Protein AF-A0A4Y2MQQ6-F1 (afdb_monomer)

Secondary structure (DSSP, 8-state):
----GGG--TT--EEEEEEETTEEEEEE---SHHHHHHHHHHHHHHHT-EEEEEEETTTEEEEEEE-S------------

Nearest PDB structures (foldseek):
  3zqn-assembly1_I  TM=3.823E-01  e=2.510E+00  Bacillus phage SF6
  2zyz-assembly1_A  TM=2.806E-01  e=1.831E+00  Pyrobaculum aerophilum

Mean predicted aligned error: 12.25 Å

Foldseek 3Di:
DDDDPPDDDPDDAKDFPDDDPPDTDIDGPDDDPVSVVVVQVVVCVVVVWHWDWDADPPPGIDIDIDDPDPPPPVPPDDDD

Solvent-accessible surface area (backbone atoms only — not comparable to full-atom values): 5453 Å² total; per-residue (Å²): 132,85,80,78,76,90,78,71,66,96,77,60,62,73,42,79,78,46,76,53,94,93,48,74,44,69,49,68,65,67,84,48,75,67,44,50,55,54,49,48,55,51,50,20,64,76,68,76,36,46,71,46,79,50,71,46,86,91,80,42,74,45,82,42,77,48,65,88,80,77,77,73,69,81,76,74,75,87,86,128

Structure (mmCIF, N/CA/C/O backbone):
data_AF-A0A4Y2MQQ6-F1
#
_entry.id   AF-A0A4Y2MQQ6-F1
#
loop_
_atom_site.group_PDB
_atom_site.id
_atom_site.type_symbol
_atom_site.label_atom_id
_atom_site.label_alt_id
_atom_site.label_comp_id
_atom_site.label_asym_id
_atom_site.label_entity_id
_atom_site.label_seq_id
_atom_site.pdbx_PDB_ins_code
_atom_site.Cartn_x
_atom_site.Cartn_y
_atom_site.Cartn_z
_atom_site.occupancy
_atom_site.B_iso_or_equiv
_atom_site.auth_seq_id
_atom_site.auth_comp_id
_atom_site.auth_asym_id
_atom_site.auth_atom_id
_atom_site.pdbx_PDB_model_num
ATOM 1 N N . MET A 1 1 ? -15.439 6.656 -8.218 1.00 49.41 1 MET A N 1
ATOM 2 C CA . MET A 1 1 ? -15.836 7.896 -7.509 1.00 49.41 1 MET A CA 1
ATOM 3 C C . MET A 1 1 ? -14.600 8.787 -7.447 1.00 49.41 1 MET A C 1
ATOM 5 O O . MET A 1 1 ? -13.601 8.353 -6.891 1.00 49.41 1 MET A O 1
ATOM 9 N N . ALA A 1 2 ? -14.591 9.938 -8.125 1.00 45.97 2 ALA A N 1
ATOM 10 C CA . ALA A 1 2 ? -13.395 10.780 -8.211 1.00 45.97 2 ALA A CA 1
ATOM 11 C C . ALA A 1 2 ? -13.143 11.480 -6.867 1.00 45.97 2 ALA A C 1
ATOM 13 O O . ALA A 1 2 ? -14.010 12.195 -6.367 1.00 45.97 2 ALA A O 1
ATOM 14 N N . ILE A 1 3 ? -11.969 11.255 -6.275 1.00 51.00 3 ILE A N 1
ATOM 15 C CA . ILE A 1 3 ? -11.547 11.929 -5.045 1.00 51.00 3 ILE A CA 1
ATOM 16 C C . ILE A 1 3 ? -11.391 13.421 -5.370 1.00 51.00 3 ILE A C 1
ATOM 18 O O . ILE A 1 3 ? -10.503 13.799 -6.133 1.00 51.00 3 ILE A O 1
ATOM 22 N N . GLN A 1 4 ? -12.258 14.276 -4.823 1.00 59.97 4 GLN A N 1
ATOM 23 C CA . GLN A 1 4 ? -12.155 15.718 -5.045 1.00 59.97 4 GLN A CA 1
ATOM 24 C C . GLN A 1 4 ? -10.891 16.267 -4.365 1.00 59.97 4 GLN A C 1
ATOM 26 O O . GLN A 1 4 ? -10.694 16.133 -3.158 1.00 59.97 4 GLN A O 1
ATOM 31 N N . ASN A 1 5 ? -9.996 16.846 -5.170 1.00 56.94 5 ASN A N 1
ATOM 32 C CA . ASN A 1 5 ? -8.667 17.315 -4.759 1.00 56.94 5 ASN A CA 1
ATOM 33 C C . ASN A 1 5 ? -8.672 18.654 -4.006 1.00 56.94 5 ASN A C 1
ATOM 35 O O . ASN A 1 5 ? -7.632 19.063 -3.499 1.00 56.94 5 ASN A O 1
ATOM 39 N N . SER A 1 6 ? -9.809 19.341 -3.928 1.00 61.16 6 SER A N 1
ATOM 40 C CA . SER A 1 6 ? -9.879 20.763 -3.576 1.00 61.16 6 SER A CA 1
ATOM 41 C C . SER A 1 6 ? -9.733 21.104 -2.086 1.00 61.16 6 SER A C 1
ATOM 43 O O . SER A 1 6 ? -9.652 22.284 -1.775 1.00 61.16 6 SER A O 1
ATOM 45 N N . ASN A 1 7 ? -9.632 20.131 -1.169 1.00 60.22 7 ASN A N 1
ATOM 46 C CA . ASN A 1 7 ? -9.605 20.393 0.285 1.00 60.22 7 ASN A CA 1
ATOM 47 C C . ASN A 1 7 ? -8.418 19.776 1.046 1.00 60.22 7 ASN A C 1
ATOM 49 O O . ASN A 1 7 ? -8.486 19.589 2.262 1.00 60.22 7 ASN A O 1
ATOM 53 N N . LEU A 1 8 ? -7.330 19.400 0.374 1.00 59.06 8 LEU A N 1
ATOM 54 C CA . LEU A 1 8 ? -6.216 18.776 1.087 1.00 59.06 8 LEU A CA 1
ATOM 55 C C . LEU A 1 8 ? -5.244 19.782 1.692 1.00 59.06 8 LEU A C 1
ATOM 57 O O . LEU A 1 8 ? -4.692 20.635 1.003 1.00 59.06 8 LEU A O 1
ATOM 61 N N . LEU A 1 9 ? -4.936 19.571 2.971 1.00 61.44 9 LEU A N 1
ATOM 62 C CA . LEU A 1 9 ? -3.753 20.142 3.605 1.00 61.44 9 LEU A CA 1
ATOM 63 C C . LEU A 1 9 ? -2.482 19.590 2.925 1.00 61.44 9 LEU A C 1
ATOM 65 O O . LEU A 1 9 ? -2.376 18.369 2.770 1.00 61.44 9 LEU A O 1
ATOM 69 N N . PRO A 1 10 ? -1.489 20.438 2.589 1.00 59.84 10 PRO A N 1
ATOM 70 C CA . PRO A 1 10 ? -0.240 20.027 1.930 1.00 59.84 10 PRO A CA 1
ATOM 71 C C . PRO A 1 10 ? 0.582 18.976 2.701 1.00 59.84 10 PRO A C 1
ATOM 73 O O . PRO A 1 10 ? 1.473 18.341 2.139 1.00 59.84 10 PRO A O 1
ATOM 76 N N . SER A 1 11 ? 0.299 18.813 3.998 1.00 66.62 11 SER A N 1
ATOM 77 C CA . SER A 1 11 ? 1.063 18.015 4.960 1.00 66.62 11 SER A CA 1
ATOM 78 C C . SER A 1 11 ? 0.385 16.712 5.400 1.00 66.62 11 SER A C 1
ATOM 80 O O . SER A 1 11 ? 0.819 16.113 6.382 1.00 66.62 11 SER A O 1
ATOM 82 N N . PHE A 1 12 ? -0.686 16.257 4.739 1.00 62.81 12 PHE A N 1
ATOM 83 C CA . PHE A 1 12 ? -1.315 14.997 5.151 1.00 62.81 12 PHE A CA 1
ATOM 84 C C . PHE A 1 12 ? -0.336 13.821 4.952 1.00 62.81 12 PHE A C 1
ATOM 86 O O . PHE A 1 12 ? 0.370 13.787 3.949 1.00 62.81 12 PHE A O 1
ATOM 93 N N . VAL A 1 13 ? -0.264 12.894 5.915 1.00 69.56 13 VAL A N 1
ATOM 94 C CA . VAL A 1 13 ? 0.651 11.735 5.879 1.00 69.56 13 VAL A CA 1
ATOM 95 C C . VAL A 1 13 ? -0.076 10.539 5.261 1.00 69.56 13 VAL A C 1
ATOM 97 O O . VAL A 1 13 ? 0.121 10.242 4.087 1.00 69.56 13 VAL A O 1
ATOM 100 N N . ASN A 1 14 ? -1.016 9.947 6.000 1.00 74.06 14 ASN A N 1
ATOM 101 C CA . ASN A 1 14 ? -1.926 8.892 5.551 1.00 74.06 14 ASN A CA 1
ATOM 102 C C . ASN A 1 14 ? -3.314 9.188 6.140 1.00 74.06 14 ASN A C 1
ATOM 104 O O . ASN A 1 14 ? -3.419 9.506 7.325 1.00 74.06 14 ASN A O 1
ATOM 108 N N . LYS A 1 15 ? -4.382 9.138 5.340 1.00 76.94 15 LYS A N 1
ATOM 109 C CA . LYS A 1 15 ? -5.761 9.334 5.814 1.00 76.94 15 LYS A CA 1
ATOM 110 C C . LYS A 1 15 ? -6.700 8.314 5.193 1.00 76.94 15 LYS A C 1
ATOM 112 O O . LYS A 1 15 ? -6.706 8.140 3.977 1.00 76.94 15 LYS A O 1
ATOM 117 N N . VAL A 1 16 ? -7.550 7.712 6.018 1.00 78.44 16 VAL A N 1
ATOM 118 C CA . VAL A 1 16 ? -8.715 6.963 5.540 1.00 78.44 16 VAL A CA 1
ATOM 119 C C . VAL A 1 16 ? -9.726 7.974 5.000 1.00 78.44 16 VAL A C 1
ATOM 121 O O . VAL A 1 16 ? -10.172 8.862 5.722 1.00 78.44 16 VAL A O 1
ATOM 124 N N . VAL A 1 17 ? -10.027 7.891 3.708 1.00 82.31 17 VAL A N 1
ATOM 125 C CA . VAL A 1 17 ? -10.961 8.792 3.015 1.00 82.31 17 VAL A CA 1
ATOM 126 C C . VAL A 1 17 ? -12.382 8.265 3.123 1.00 82.31 17 VAL A C 1
ATOM 128 O O . VAL A 1 17 ? -13.319 9.033 3.324 1.00 82.31 17 VAL A O 1
ATOM 131 N N . LYS A 1 18 ? -12.545 6.954 2.948 1.00 83.81 18 LYS A N 1
ATOM 132 C CA . LYS A 1 18 ? -13.841 6.286 2.959 1.00 83.81 18 LYS A CA 1
ATOM 133 C C . LYS A 1 18 ? -13.649 4.827 3.345 1.00 83.81 18 LYS A C 1
ATOM 135 O O . LYS A 1 18 ? -12.667 4.216 2.939 1.00 83.81 18 LYS A O 1
ATOM 140 N N . ILE A 1 19 ? -14.609 4.288 4.077 1.00 83.31 19 ILE A N 1
ATOM 141 C CA . ILE A 1 19 ? -14.769 2.852 4.289 1.00 83.31 19 ILE A CA 1
ATOM 142 C C . ILE A 1 19 ? -16.105 2.491 3.638 1.00 83.31 19 ILE A C 1
ATOM 144 O O . ILE A 1 19 ? -17.103 3.179 3.874 1.00 83.31 19 ILE A O 1
ATOM 148 N N . VAL A 1 20 ? -16.110 1.504 2.748 1.00 88.44 20 VAL A N 1
ATOM 149 C CA . VAL A 1 20 ? -17.312 0.991 2.081 1.00 88.44 20 VAL A CA 1
ATOM 150 C C . VAL A 1 20 ? -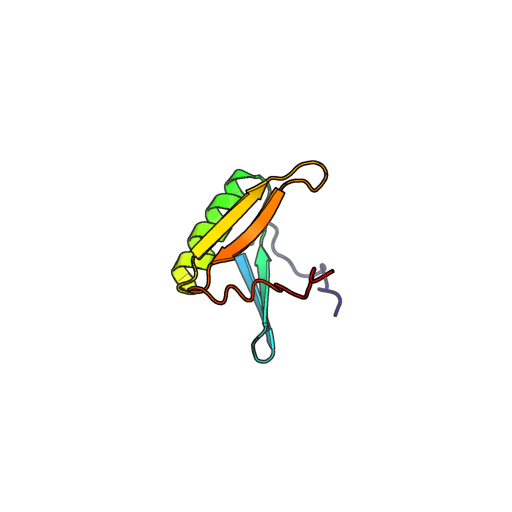17.281 -0.516 2.199 1.00 88.44 20 VAL A C 1
ATOM 152 O O . VAL A 1 20 ? -16.461 -1.133 1.536 1.00 88.44 20 VAL A O 1
ATOM 155 N N . GLU A 1 21 ? -18.168 -1.088 3.015 1.00 87.56 21 GLU A N 1
ATOM 156 C CA . GLU A 1 21 ? -18.206 -2.540 3.247 1.00 87.56 21 GLU A CA 1
ATOM 157 C C . GLU A 1 21 ? -16.800 -3.054 3.624 1.00 87.56 21 GLU A C 1
ATOM 159 O O . GLU A 1 21 ? -16.256 -2.600 4.633 1.00 87.56 21 GLU A O 1
ATOM 164 N N . ASP A 1 22 ? -16.198 -3.906 2.790 1.00 80.75 22 ASP A N 1
ATOM 165 C CA . ASP A 1 22 ? -14.868 -4.499 2.987 1.00 80.75 22 ASP A CA 1
ATOM 166 C C . ASP A 1 22 ? -13.726 -3.696 2.325 1.00 80.75 22 ASP A C 1
ATOM 168 O O . ASP A 1 22 ? -12.550 -4.050 2.420 1.00 80.75 22 ASP A O 1
ATOM 172 N N . GLU A 1 23 ? -14.043 -2.582 1.661 1.00 77.06 23 GLU A N 1
ATOM 173 C CA . GLU A 1 23 ? -13.073 -1.729 0.981 1.00 77.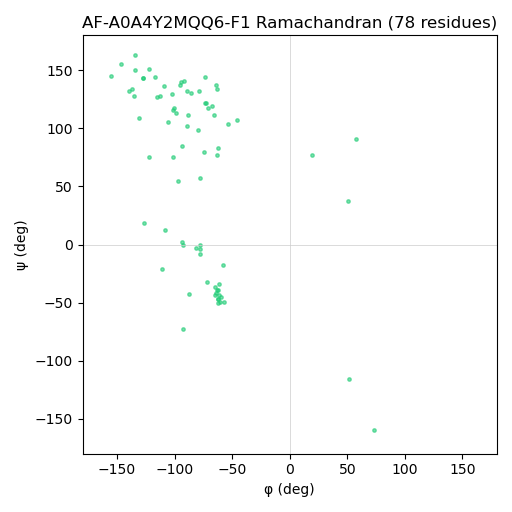06 23 GLU A CA 1
ATOM 174 C C . GLU A 1 23 ? -12.726 -0.488 1.816 1.00 77.06 23 GLU A C 1
ATOM 176 O O . GLU A 1 23 ? -13.550 0.400 2.067 1.00 77.06 23 GLU A O 1
ATOM 181 N N . THR A 1 24 ? -11.452 -0.372 2.198 1.00 78.56 24 THR A N 1
ATOM 182 C CA . THR A 1 24 ? -10.910 0.831 2.845 1.00 78.56 24 THR A CA 1
ATOM 183 C C . THR A 1 24 ? -10.123 1.669 1.841 1.00 78.56 24 THR A C 1
ATOM 185 O O . THR A 1 24 ? -9.068 1.270 1.352 1.00 78.56 24 THR A O 1
ATOM 188 N N . PHE A 1 25 ? -10.601 2.882 1.567 1.00 80.75 25 PHE A N 1
ATOM 189 C CA . PHE A 1 25 ? -9.928 3.838 0.693 1.00 80.75 25 PHE A CA 1
ATOM 190 C C . PHE A 1 25 ? -8.966 4.697 1.509 1.00 80.75 25 PHE A C 1
ATOM 192 O O . PHE A 1 25 ? -9.377 5.648 2.182 1.00 80.75 25 PHE A O 1
ATOM 199 N N . VAL A 1 26 ? -7.675 4.383 1.429 1.00 79.12 26 VAL A N 1
ATOM 200 C CA . VAL A 1 26 ? -6.603 5.174 2.043 1.00 79.12 26 VAL A CA 1
ATOM 201 C C . VAL A 1 26 ? -6.015 6.135 1.016 1.00 79.12 26 VAL A C 1
ATOM 203 O O . VAL A 1 26 ? -5.774 5.782 -0.136 1.00 79.12 26 VAL A O 1
ATOM 206 N N . ARG A 1 27 ? -5.766 7.371 1.443 1.00 78.38 27 ARG A N 1
ATOM 207 C CA . ARG A 1 27 ? -4.992 8.354 0.693 1.00 78.38 27 ARG A CA 1
ATOM 208 C C . ARG A 1 27 ? -3.691 8.627 1.427 1.00 78.38 27 ARG A C 1
ATOM 210 O O . ARG A 1 27 ? -3.718 9.005 2.598 1.00 78.38 27 ARG A O 1
ATOM 217 N N . SER A 1 28 ? -2.582 8.515 0.708 1.00 77.81 28 SER A N 1
ATOM 218 C CA . SER A 1 28 ? -1.227 8.661 1.246 1.00 77.81 28 SER A CA 1
ATOM 219 C C . SER A 1 28 ? -0.419 9.669 0.436 1.00 77.81 28 SER A C 1
ATOM 221 O O . SER A 1 28 ? -0.581 9.765 -0.780 1.00 77.81 28 SER A O 1
ATOM 223 N N . ASN A 1 29 ? 0.431 10.445 1.104 1.00 82.00 29 ASN A N 1
ATOM 224 C CA . ASN A 1 29 ? 1.297 11.453 0.483 1.00 82.00 29 ASN A CA 1
ATOM 225 C C . ASN A 1 29 ? 2.706 10.890 0.245 1.00 82.00 29 ASN A C 1
ATOM 227 O O . ASN A 1 29 ? 3.694 11.432 0.737 1.00 82.00 29 ASN A O 1
ATOM 231 N N . LEU A 1 30 ? 2.779 9.758 -0.459 1.00 83.56 30 LEU A N 1
ATOM 232 C CA . LEU A 1 30 ? 4.032 9.064 -0.755 1.00 83.56 30 LEU A CA 1
ATOM 233 C C . LEU A 1 30 ? 4.806 9.856 -1.817 1.00 83.56 30 LEU A C 1
ATOM 235 O O . LEU A 1 30 ? 4.294 10.098 -2.910 1.00 83.56 30 LEU A O 1
ATOM 239 N N . LYS A 1 31 ? 6.031 10.272 -1.499 1.00 85.12 31 LYS A N 1
ATOM 240 C CA . LYS A 1 31 ? 6.915 11.065 -2.370 1.00 85.12 31 LYS A CA 1
ATOM 241 C C . LYS A 1 31 ? 8.117 10.270 -2.859 1.00 85.12 31 LYS A C 1
ATOM 243 O O . LYS A 1 31 ? 8.737 10.646 -3.851 1.00 85.12 31 LYS A O 1
ATOM 248 N N . SER A 1 32 ? 8.462 9.196 -2.160 1.00 83.69 32 SER A N 1
ATOM 249 C CA . SER A 1 32 ? 9.631 8.377 -2.449 1.00 83.69 32 SER A CA 1
ATOM 250 C C . SER A 1 32 ? 9.308 6.885 -2.412 1.00 83.69 32 SER A C 1
ATOM 252 O O . SER A 1 32 ? 8.308 6.453 -1.840 1.00 83.69 32 SER A O 1
ATOM 254 N N . VAL A 1 33 ? 10.199 6.076 -2.991 1.00 79.38 33 VAL A N 1
ATOM 255 C CA . VAL A 1 33 ? 10.129 4.613 -2.865 1.00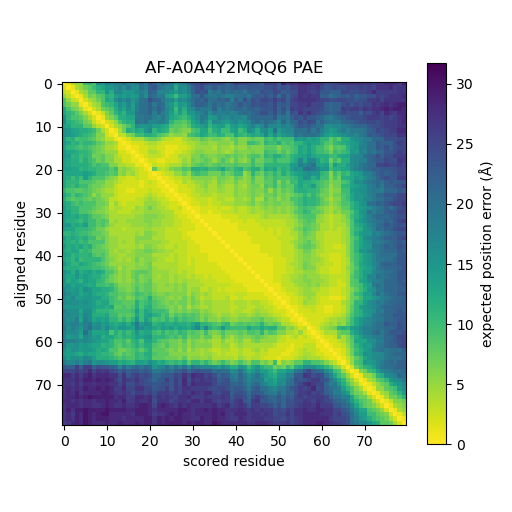 79.38 33 VAL A CA 1
ATOM 256 C C . VAL A 1 33 ? 10.268 4.192 -1.395 1.00 79.38 33 VAL A C 1
ATOM 258 O O . VAL A 1 33 ? 9.613 3.247 -0.972 1.00 79.38 33 VAL A O 1
ATOM 261 N N . SER A 1 34 ? 11.058 4.914 -0.593 1.00 84.12 34 SER A N 1
ATOM 262 C CA . SER A 1 34 ? 11.159 4.661 0.851 1.00 84.12 34 SER A CA 1
ATOM 263 C C . SER A 1 34 ? 9.819 4.864 1.556 1.00 84.12 34 SER A C 1
ATOM 265 O O . SER A 1 34 ? 9.463 4.067 2.417 1.00 84.12 34 SER A O 1
ATOM 267 N N . ASP A 1 35 ? 9.053 5.884 1.160 1.00 84.94 35 ASP A N 1
ATOM 268 C CA . ASP A 1 35 ? 7.740 6.162 1.751 1.00 84.94 35 ASP A CA 1
ATOM 269 C C . ASP A 1 35 ? 6.770 5.014 1.456 1.00 84.94 35 ASP A C 1
ATOM 271 O O . ASP A 1 35 ? 5.972 4.642 2.312 1.00 84.94 35 ASP A O 1
ATOM 275 N N . VAL A 1 36 ? 6.868 4.426 0.257 1.00 82.50 36 VAL A N 1
ATOM 276 C CA . VAL A 1 36 ? 6.099 3.235 -0.127 1.00 82.50 36 VAL A CA 1
ATOM 277 C C . VAL A 1 36 ? 6.431 2.072 0.808 1.00 82.50 36 VAL A C 1
ATOM 279 O O . VAL A 1 36 ? 5.509 1.489 1.371 1.00 82.50 36 VAL A O 1
ATOM 282 N N . TYR A 1 37 ? 7.716 1.774 1.036 1.00 83.75 37 TYR A N 1
ATOM 283 C CA . TYR A 1 37 ? 8.134 0.718 1.970 1.00 83.75 37 TYR A CA 1
ATOM 284 C C . TYR A 1 37 ? 7.589 0.940 3.387 1.00 83.75 37 TYR A C 1
ATOM 286 O O . TYR A 1 37 ? 6.984 0.031 3.952 1.00 83.75 37 TYR A O 1
ATOM 294 N N . SER A 1 38 ? 7.744 2.149 3.936 1.00 84.44 38 SER A N 1
ATOM 295 C CA . SER A 1 38 ? 7.246 2.476 5.277 1.00 84.44 38 SER A CA 1
ATOM 296 C C . SER A 1 38 ? 5.723 2.372 5.381 1.00 84.44 38 SER A C 1
ATOM 298 O O . SER A 1 38 ? 5.209 1.875 6.379 1.00 84.44 38 SER A O 1
ATOM 300 N N . TRP A 1 39 ? 4.992 2.795 4.345 1.00 84.38 39 TRP A N 1
ATOM 301 C CA . TRP A 1 39 ? 3.533 2.688 4.318 1.00 84.38 39 TRP A CA 1
ATOM 302 C C . TRP A 1 39 ? 3.057 1.234 4.327 1.00 84.38 39 TRP A C 1
ATOM 304 O O . TRP A 1 39 ? 2.116 0.904 5.042 1.00 84.38 39 TRP A O 1
ATOM 314 N N . ILE A 1 40 ? 3.717 0.361 3.565 1.00 84.38 40 ILE A N 1
ATOM 315 C CA . ILE A 1 40 ? 3.384 -1.068 3.499 1.00 84.38 40 ILE A CA 1
ATOM 316 C C . ILE A 1 40 ? 3.631 -1.752 4.840 1.00 84.38 40 ILE A C 1
ATOM 318 O O . ILE A 1 40 ? 2.805 -2.545 5.285 1.00 84.38 40 ILE A O 1
ATOM 322 N N . GLU A 1 41 ? 4.759 -1.449 5.482 1.00 83.69 41 GLU A N 1
ATOM 323 C CA . GLU A 1 41 ? 5.098 -1.996 6.794 1.00 83.69 41 GLU A CA 1
ATOM 324 C C . GLU A 1 41 ? 4.074 -1.567 7.853 1.00 83.69 41 GLU A C 1
ATOM 326 O O . GLU A 1 41 ? 3.559 -2.400 8.602 1.00 83.69 41 GLU A O 1
ATOM 331 N N . GLU A 1 42 ? 3.722 -0.278 7.879 1.00 84.81 42 GLU A N 1
ATOM 332 C CA . GLU A 1 42 ? 2.710 0.253 8.789 1.00 84.81 42 GLU A CA 1
ATOM 333 C C . GLU A 1 42 ? 1.337 -0.379 8.528 1.00 84.81 42 GLU A C 1
ATOM 335 O O . GLU A 1 42 ? 0.714 -0.892 9.460 1.00 84.81 42 GLU A O 1
ATOM 340 N N . TYR A 1 43 ? 0.888 -0.386 7.269 1.00 81.56 43 TYR A N 1
ATOM 341 C CA . TYR A 1 43 ? -0.411 -0.924 6.877 1.00 81.56 43 TY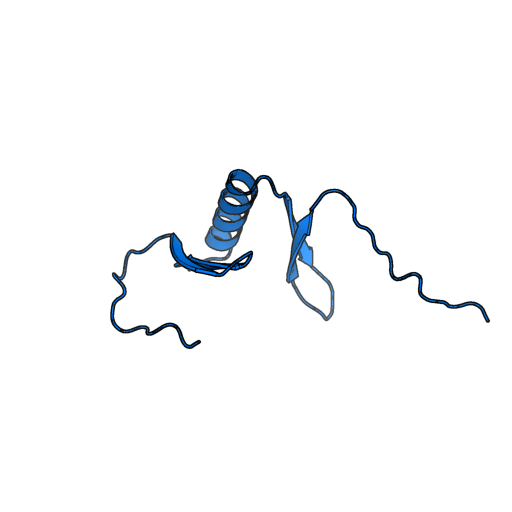R A CA 1
ATOM 342 C C . TYR A 1 43 ? -0.516 -2.420 7.173 1.00 81.56 43 TYR A C 1
ATOM 344 O O . TYR A 1 43 ? -1.501 -2.858 7.771 1.00 81.56 43 TYR A O 1
ATOM 352 N N . GLY A 1 44 ? 0.504 -3.200 6.810 1.00 84.50 44 GLY A N 1
ATOM 353 C CA . GLY A 1 44 ? 0.555 -4.634 7.075 1.00 84.50 44 GLY A CA 1
ATOM 354 C C . GLY A 1 44 ? 0.483 -4.940 8.568 1.00 84.50 44 GLY A C 1
ATOM 355 O O . GLY A 1 44 ? -0.337 -5.746 8.997 1.00 84.50 44 GLY A O 1
ATOM 356 N N . ARG A 1 45 ? 1.246 -4.209 9.391 1.00 83.75 45 ARG A N 1
ATOM 357 C CA . ARG A 1 45 ? 1.191 -4.340 10.854 1.00 83.75 45 ARG A CA 1
ATOM 358 C C . ARG A 1 45 ? -0.189 -4.000 11.425 1.00 83.75 45 ARG A C 1
ATOM 360 O O . ARG A 1 45 ? -0.655 -4.697 12.318 1.00 83.75 45 ARG A O 1
ATOM 367 N N . THR A 1 46 ? -0.833 -2.932 10.953 1.00 81.06 46 THR A N 1
ATOM 368 C CA . THR A 1 46 ? -2.152 -2.511 11.459 1.00 81.06 46 THR A CA 1
ATOM 369 C C . THR A 1 46 ? -3.280 -3.445 11.024 1.00 81.06 46 THR A C 1
ATOM 371 O O . THR A 1 46 ? -4.238 -3.619 11.771 1.00 81.06 46 THR A O 1
ATOM 374 N N . SER A 1 47 ? -3.176 -4.040 9.836 1.00 76.94 47 SER A N 1
ATOM 375 C CA . SER A 1 47 ? -4.182 -4.959 9.286 1.00 76.94 47 SER A CA 1
ATOM 376 C C . SER A 1 47 ? -3.893 -6.438 9.571 1.00 76.94 47 SER A C 1
ATOM 378 O O . SER A 1 47 ? -4.645 -7.284 9.105 1.00 76.94 47 SER A O 1
ATOM 380 N N . ASP A 1 48 ? -2.823 -6.750 10.309 1.00 83.00 48 ASP A N 1
ATOM 381 C CA . ASP A 1 48 ? -2.315 -8.115 10.526 1.00 83.00 48 ASP A CA 1
ATOM 382 C C . ASP A 1 48 ? -2.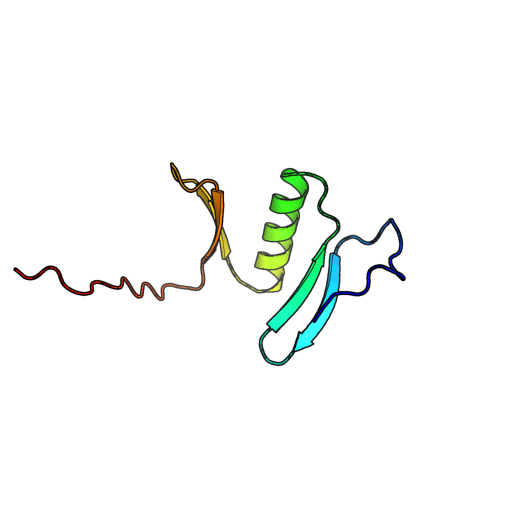128 -8.911 9.220 1.00 83.00 48 ASP A C 1
ATOM 384 O O . ASP A 1 48 ? -2.368 -10.114 9.126 1.00 83.00 48 ASP A O 1
ATOM 388 N N . THR A 1 49 ? -1.681 -8.217 8.173 1.00 80.69 49 THR A N 1
ATOM 389 C CA . THR A 1 49 ? -1.382 -8.809 6.870 1.00 80.69 49 THR A CA 1
ATOM 390 C C . THR A 1 49 ? 0.094 -8.643 6.540 1.00 80.69 49 THR A C 1
ATOM 392 O O . THR A 1 49 ? 0.730 -7.634 6.851 1.00 80.69 49 THR A O 1
ATOM 395 N N . LYS A 1 50 ? 0.682 -9.644 5.887 1.00 84.88 50 LYS A N 1
ATOM 396 C CA . LYS A 1 50 ? 2.051 -9.529 5.376 1.00 84.88 50 LYS A CA 1
ATOM 397 C C . LYS A 1 50 ? 1.993 -9.015 3.951 1.00 84.88 50 LYS A C 1
ATOM 399 O O . LYS A 1 50 ? 1.140 -9.431 3.186 1.00 84.88 50 LYS A O 1
ATOM 404 N N . TRP A 1 51 ? 2.908 -8.140 3.569 1.00 83.81 51 TRP A N 1
ATOM 405 C CA . TRP A 1 51 ? 2.976 -7.603 2.212 1.00 83.81 51 TRP A CA 1
ATOM 406 C C . TRP A 1 51 ? 4.383 -7.786 1.659 1.00 83.81 51 TRP A C 1
ATOM 408 O O . TRP A 1 51 ? 5.364 -7.675 2.390 1.00 83.81 51 TRP A O 1
ATOM 418 N N . ASP A 1 52 ? 4.469 -8.086 0.369 1.00 82.31 52 ASP A N 1
ATOM 419 C CA . ASP A 1 52 ? 5.704 -8.426 -0.326 1.00 82.31 52 ASP A CA 1
ATOM 420 C C . ASP A 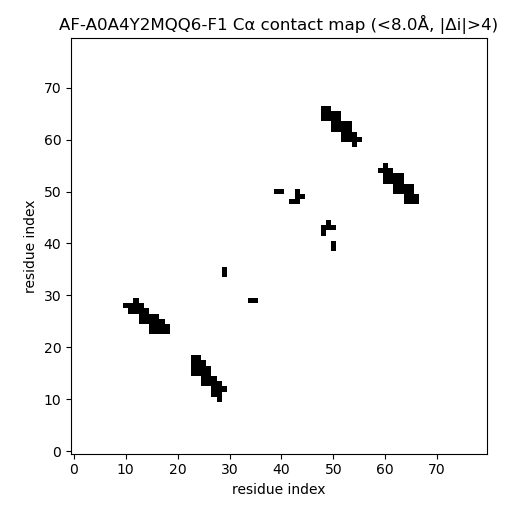1 52 ? 5.798 -7.680 -1.666 1.00 82.31 52 ASP A C 1
ATOM 422 O O . ASP A 1 52 ? 4.792 -7.377 -2.317 1.00 82.31 52 ASP A O 1
ATOM 426 N N . LEU A 1 53 ? 7.025 -7.387 -2.088 1.00 79.69 53 LEU A N 1
ATOM 427 C CA . LEU A 1 53 ? 7.331 -6.697 -3.335 1.00 79.69 53 LEU A CA 1
ATOM 428 C C . LEU A 1 53 ? 7.889 -7.694 -4.337 1.00 79.69 53 LEU A C 1
ATOM 430 O O . LEU A 1 53 ? 9.045 -8.108 -4.275 1.00 79.69 53 LEU A O 1
ATOM 434 N N . ARG A 1 54 ? 7.067 -8.054 -5.320 1.00 83.12 54 ARG A N 1
ATOM 435 C CA . ARG A 1 54 ? 7.465 -8.999 -6.360 1.00 83.12 54 ARG A CA 1
ATOM 436 C C . ARG A 1 54 ? 7.876 -8.255 -7.611 1.00 83.12 54 ARG A C 1
ATOM 438 O O . ARG A 1 54 ? 7.043 -7.642 -8.276 1.00 83.12 54 ARG A O 1
ATOM 445 N N . SER A 1 55 ? 9.158 -8.342 -7.944 1.00 80.69 55 SER A N 1
ATOM 446 C CA . SER A 1 55 ? 9.691 -7.863 -9.216 1.00 80.69 55 SER A CA 1
ATOM 447 C C . SER A 1 55 ? 9.747 -8.996 -10.236 1.00 80.69 55 SER A C 1
ATOM 449 O O . SER A 1 55 ? 10.062 -10.141 -9.921 1.00 80.69 55 SER A O 1
ATOM 451 N N . SER A 1 56 ? 9.394 -8.685 -11.477 1.00 85.12 56 SER A N 1
ATOM 452 C CA . SER A 1 56 ? 9.474 -9.612 -12.603 1.00 85.12 56 SER A CA 1
ATOM 453 C C . SER A 1 56 ? 9.804 -8.847 -13.878 1.00 85.12 56 SER A C 1
ATOM 455 O O . SER A 1 56 ? 9.532 -7.653 -13.992 1.00 85.12 56 SER A O 1
ATOM 457 N N . ARG A 1 57 ? 10.404 -9.525 -14.853 1.00 84.31 57 ARG A N 1
ATOM 458 C CA . ARG A 1 57 ? 10.588 -8.989 -16.205 1.00 84.31 57 ARG A CA 1
ATOM 459 C C . ARG A 1 57 ? 9.659 -9.756 -17.152 1.00 84.31 57 ARG A C 1
ATOM 461 O O . ARG A 1 57 ? 9.588 -10.973 -17.013 1.00 84.31 57 ARG A O 1
ATOM 468 N N . PRO A 1 58 ? 8.955 -9.093 -18.087 1.00 87.38 58 PRO A N 1
ATOM 469 C CA . PRO A 1 58 ? 8.948 -7.648 -18.356 1.00 87.38 58 PRO A CA 1
ATOM 470 C C . PRO A 1 58 ? 8.035 -6.828 -17.419 1.00 87.38 58 PRO A C 1
ATOM 472 O O . PRO A 1 58 ? 8.000 -5.608 -17.528 1.00 87.38 58 PRO A O 1
ATOM 475 N N . SER A 1 59 ? 7.301 -7.468 -16.506 1.00 81.12 59 SER A N 1
ATOM 476 C CA . SER A 1 59 ? 6.118 -6.889 -15.846 1.00 81.12 59 SER A CA 1
ATOM 477 C C . SER A 1 59 ? 6.378 -5.881 -14.715 1.00 81.12 59 SER A C 1
ATOM 479 O O . SER A 1 59 ? 5.428 -5.379 -14.120 1.00 81.12 59 SER A O 1
ATOM 481 N N . GLY A 1 60 ? 7.637 -5.584 -14.391 1.00 86.44 60 GLY A N 1
ATOM 482 C CA . GLY A 1 60 ? 8.007 -4.638 -13.339 1.00 86.44 60 GLY A CA 1
ATOM 483 C C . GLY A 1 60 ? 7.771 -5.168 -11.919 1.00 86.44 60 GLY A C 1
ATOM 484 O O . GLY A 1 60 ? 7.707 -6.380 -11.687 1.00 86.44 60 GLY A O 1
ATOM 485 N N . THR A 1 61 ? 7.686 -4.243 -10.959 1.00 81.56 61 THR A N 1
ATOM 486 C CA . THR A 1 61 ? 7.508 -4.528 -9.527 1.00 81.56 61 THR A CA 1
ATOM 487 C C . THR A 1 61 ? 6.063 -4.298 -9.103 1.00 81.56 61 THR A C 1
ATOM 489 O O . THR A 1 61 ? 5.509 -3.232 -9.356 1.00 81.56 61 THR A O 1
ATOM 492 N N . ARG A 1 62 ? 5.465 -5.284 -8.428 1.00 84.81 62 ARG A N 1
ATOM 493 C CA . ARG A 1 62 ? 4.110 -5.216 -7.866 1.00 84.81 62 ARG A CA 1
ATOM 494 C C . ARG A 1 62 ? 4.109 -5.463 -6.361 1.00 84.81 62 ARG A C 1
ATOM 496 O O . ARG A 1 62 ? 4.939 -6.215 -5.854 1.00 84.81 62 ARG A O 1
ATOM 503 N N . LEU A 1 63 ? 3.137 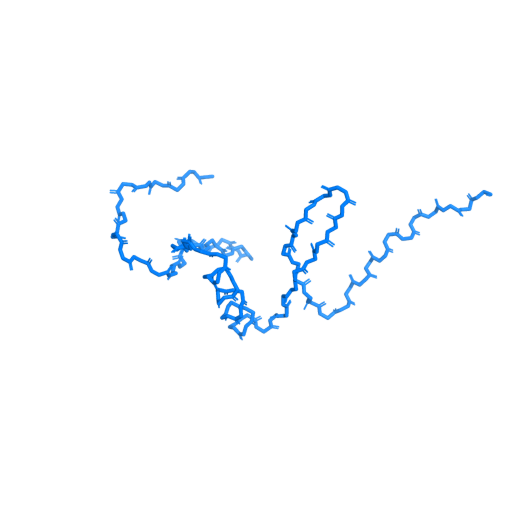-4.863 -5.686 1.00 81.88 63 LEU A N 1
ATOM 504 C CA . LEU A 1 63 ? 2.827 -5.088 -4.277 1.00 81.88 63 LEU A CA 1
ATOM 505 C C . LEU A 1 63 ? 1.833 -6.235 -4.144 1.00 81.88 63 LEU A C 1
ATOM 507 O O . LEU A 1 63 ? 0.842 -6.266 -4.871 1.00 81.88 63 LEU A O 1
ATOM 511 N N . VAL A 1 64 ? 2.107 -7.184 -3.254 1.00 81.75 64 VAL A N 1
ATOM 512 C CA . VAL A 1 64 ? 1.297 -8.396 -3.096 1.00 81.75 64 VAL A CA 1
ATOM 513 C C . VAL A 1 64 ? 1.069 -8.668 -1.615 1.00 81.75 64 VAL A C 1
ATOM 515 O O . VAL A 1 64 ? 2.029 -8.739 -0.854 1.00 81.75 64 VAL A O 1
ATOM 518 N N . CYS A 1 65 ? -0.186 -8.844 -1.209 1.00 83.44 65 CYS A N 1
ATOM 519 C CA . CYS A 1 65 ? -0.529 -9.284 0.139 1.00 83.44 65 CYS A CA 1
ATOM 520 C C . CYS A 1 65 ? -0.324 -10.805 0.269 1.00 83.44 65 CYS A C 1
ATOM 522 O O . CYS A 1 65 ? -0.753 -11.582 -0.583 1.00 83.44 65 CYS A O 1
ATOM 524 N N . TRP A 1 66 ? 0.347 -11.214 1.336 1.00 74.44 66 TRP A N 1
ATOM 525 C CA . TRP A 1 66 ? 0.390 -12.557 1.896 1.00 74.44 66 TRP A CA 1
ATOM 526 C C . TRP A 1 66 ? -0.687 -12.644 2.985 1.00 74.44 66 TRP A C 1
ATOM 528 O O . TRP A 1 66 ? -0.409 -12.471 4.173 1.00 74.44 66 TRP A O 1
ATOM 538 N N . GLU A 1 67 ? -1.920 -12.936 2.593 1.00 58.97 67 GLU A N 1
ATOM 539 C CA . GLU A 1 67 ? -2.827 -13.647 3.493 1.00 58.97 67 GLU A CA 1
ATOM 540 C C 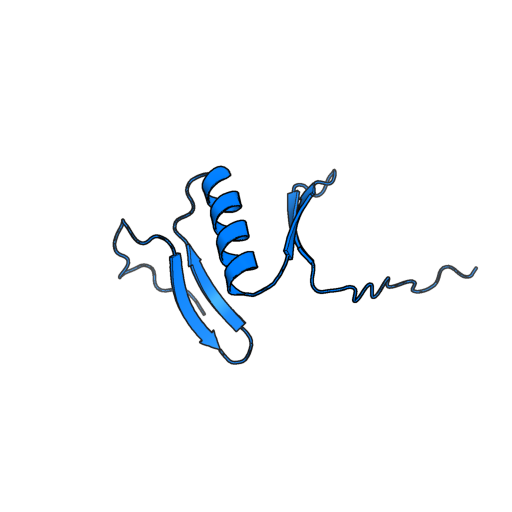. GLU A 1 67 ? -2.372 -15.109 3.553 1.00 58.97 67 GLU A C 1
ATOM 542 O O . GLU A 1 67 ? -1.865 -15.648 2.566 1.00 58.97 67 GLU A O 1
ATOM 547 N N . VAL A 1 68 ? -2.483 -15.746 4.719 1.00 46.06 68 VAL A N 1
ATOM 548 C CA . VAL A 1 68 ? -2.134 -17.159 4.929 1.00 46.06 68 VAL A CA 1
ATOM 549 C C . VAL A 1 68 ? -2.709 -18.016 3.791 1.00 46.06 68 VAL A C 1
ATOM 551 O O . VAL A 1 68 ? -3.913 -18.200 3.705 1.00 46.06 68 VAL A O 1
ATOM 554 N N . ALA A 1 69 ? -1.832 -18.497 2.903 1.00 42.34 69 ALA A N 1
ATOM 555 C CA . ALA A 1 69 ? -2.043 -19.534 1.894 1.00 42.34 69 ALA A CA 1
ATOM 556 C C . ALA A 1 69 ? -3.505 -19.858 1.501 1.00 42.34 69 ALA A C 1
ATOM 558 O O . ALA A 1 69 ? -4.000 -20.943 1.786 1.00 42.34 69 ALA A O 1
ATOM 559 N N . LEU A 1 70 ? -4.136 -19.010 0.690 1.00 33.12 70 LEU A N 1
ATOM 560 C CA . LEU A 1 70 ? -4.940 -19.518 -0.425 1.00 33.12 70 LEU A CA 1
ATOM 561 C C . LEU A 1 70 ? -4.105 -19.363 -1.691 1.00 33.12 70 LEU A C 1
ATOM 563 O O . LEU A 1 70 ? -4.315 -18.499 -2.539 1.00 33.12 70 LEU A O 1
ATOM 567 N N . ILE A 1 71 ? -3.123 -20.258 -1.811 1.00 35.34 71 ILE A N 1
ATOM 568 C CA . ILE A 1 71 ? -2.682 -20.720 -3.120 1.00 35.34 71 ILE A CA 1
ATOM 569 C C . ILE A 1 71 ? -3.904 -21.421 -3.729 1.00 35.34 71 ILE A C 1
ATOM 571 O O . ILE A 1 71 ? -4.022 -22.640 -3.691 1.00 35.34 71 ILE A O 1
ATOM 575 N N . ILE A 1 72 ? -4.820 -20.657 -4.325 1.00 36.19 72 ILE A N 1
ATOM 576 C CA . ILE A 1 72 ? -5.448 -21.139 -5.547 1.00 36.19 72 ILE A CA 1
ATOM 577 C C . ILE A 1 72 ? -4.353 -20.955 -6.591 1.00 36.19 72 ILE A C 1
ATOM 579 O O . ILE A 1 72 ? -4.305 -19.979 -7.339 1.00 36.19 72 ILE A O 1
ATOM 583 N N . SER A 1 73 ? -3.410 -21.900 -6.602 1.00 36.47 73 SER A N 1
ATOM 584 C CA . SER A 1 73 ? -2.808 -22.284 -7.862 1.00 36.47 73 SER A CA 1
ATOM 585 C C . SER A 1 73 ? -4.007 -22.623 -8.725 1.00 36.47 73 SER A C 1
ATOM 587 O O . SER A 1 73 ? -4.628 -23.666 -8.532 1.00 36.47 73 SER A O 1
ATOM 589 N N . ASN A 1 74 ? -4.371 -21.725 -9.638 1.00 37.94 74 ASN A N 1
ATOM 590 C CA . ASN A 1 74 ? -5.099 -22.118 -10.828 1.00 37.94 74 ASN A CA 1
ATOM 591 C C . ASN A 1 74 ? -4.165 -23.051 -11.595 1.00 37.94 74 ASN A C 1
ATOM 593 O O . ASN A 1 74 ? -3.515 -22.674 -12.562 1.00 37.94 74 ASN A O 1
ATOM 597 N N . HIS A 1 75 ? -4.088 -24.282 -11.105 1.00 37.69 75 HIS A N 1
ATOM 598 C CA . HIS A 1 75 ? -3.678 -25.448 -11.842 1.00 37.69 75 HIS A CA 1
ATOM 599 C C . HIS A 1 75 ? -4.888 -25.860 -12.684 1.00 37.69 75 HIS A C 1
ATOM 601 O O . HIS A 1 75 ? -5.416 -26.958 -12.548 1.00 37.69 75 HIS A O 1
ATOM 607 N N . TYR A 1 76 ? -5.376 -24.947 -13.527 1.00 38.38 76 TYR A N 1
ATOM 608 C CA . TYR A 1 76 ? -6.217 -25.364 -14.631 1.00 38.38 76 TYR A CA 1
ATOM 609 C C . TYR A 1 76 ? -5.284 -25.886 -15.719 1.00 38.38 76 TYR A C 1
ATOM 611 O O . TYR A 1 76 ? -4.662 -25.120 -16.446 1.00 38.38 76 TYR A O 1
ATOM 619 N N . LEU A 1 77 ? -5.187 -27.216 -15.726 1.00 45.06 77 LEU A N 1
ATOM 620 C CA . LEU A 1 77 ? -5.270 -28.048 -16.921 1.00 45.06 77 LEU A CA 1
ATOM 621 C C . LEU A 1 77 ? -4.253 -27.734 -18.028 1.00 45.06 77 LEU A C 1
ATOM 623 O O . LEU A 1 77 ? -4.531 -27.000 -18.969 1.00 45.06 77 LEU A O 1
ATOM 627 N N . LEU A 1 78 ? -3.111 -28.411 -17.953 1.00 36.81 78 LEU A N 1
ATOM 628 C CA . LEU A 1 78 ? -2.510 -29.014 -19.140 1.00 36.81 78 LEU A CA 1
ATOM 629 C C . LEU A 1 78 ? -2.381 -30.511 -18.851 1.00 36.81 78 LEU A C 1
ATOM 631 O O . LEU A 1 78 ? -1.319 -31.003 -18.481 1.00 36.81 78 LEU A O 1
ATOM 635 N N . GLU A 1 79 ? -3.521 -31.194 -18.916 1.00 40.19 79 GLU A N 1
ATOM 636 C CA . GLU A 1 79 ? -3.546 -32.537 -19.484 1.00 40.19 79 GLU A CA 1
ATOM 637 C C . GLU A 1 79 ? -3.784 -32.342 -20.982 1.00 40.19 79 GLU A C 1
ATOM 639 O O . GLU A 1 79 ? -4.828 -31.823 -21.369 1.00 40.19 79 GLU A O 1
ATOM 644 N N . ASP A 1 80 ? -2.757 -32.660 -21.764 1.00 43.19 80 ASP A N 1
ATOM 645 C CA . ASP A 1 80 ? -2.818 -33.374 -23.043 1.00 43.19 80 ASP A CA 1
ATOM 646 C C . ASP A 1 80 ? -1.461 -34.076 -23.235 1.00 43.19 80 ASP A C 1
ATOM 648 O O . ASP A 1 80 ? -0.412 -33.394 -23.115 1.00 43.19 80 ASP A O 1
#

pLDDT: mean 71.1, std 17.01, range [33.12, 88.44]

Radius of gyration: 16.98 Å; Cα contacts (8 Å, |Δi|>4): 61; chains: 1; bounding box: 29×54×34 Å

Organism: Araneus ventricosus (NCBI:txid182803)

Sequence (80 aa):
MAIQNSNLLPSFVNKVVKIVEDETFVRSNLKSVSDVYSWIEEYGRTSDTKWDLRSSRPSGTRLVCWEVALIISNHYLLED

=== Feature glossary ===
The record interleaves many kinds of information about one protein. Here is each kind framed as the question it answers.

Q: What does the local fold look like, residue by residue?
A: A 3Di character summarizes, for each residue, the relative orientation of the Cα frame of its nearest spatial neighbor. Because it encodes fold topology rather than chemistry, 3Di alignments detect remote structural similarity that sequence alignment misses.

Q: Which residues are in helices, strands, or loops?
A: Secondary structure is the local, repeating backbone conformation. DSSP classifies it into eight states by reading the hydrogen-bond network: three helix types (H, G, I), two β types (E, B), two non-regular types (T, S), and unstructured coil (-).

Q: How big and how compact is the whole molecule?
A: Three whole-structure scalars: the radius of gyration (RMS distance of Cα from centroid, in Å), the count of Cα–Cα contacts (pairs closer than 8 Å and separated by more than four residues in sequence — i.e. tertiary, not local, contacts), and the bounding-box dimensions. Together they distinguish compact globular folds from extended fibres or disordered chains.

Q: How confident is the AlphaFold model at each residue?
A: For AlphaFold models, the B-factor field carries pLDDT — the model's own estimate of local accuracy on a 0–100 scale. Regions with pLDDT<50 should be treated as essentially unmodeled; they often correspond to intrinsically disordered segments.

Q: What family and function is it annotated with?
A: Functional annotations link the protein to curated databases. InterPro entries identify conserved domains and families by matching the sequence against member-database signatures (Pfam, PROSITE, CDD, …). Gene Ontology (GO) terms describe molecular function, biological process, and cellular component in a controlled vocabulary. CATH places the structure in a hierarchical fold classification (Class/Architecture/Topology/Homologous-superfamily). The organism is the source species.

Q: What known structures does this most resemble?
A: Nearest PDB neighbors are the top structural matches found by Foldseek when searching this structure against the entire Protein Data Bank. Each hit reports a TM-score (0 to 1; >0.5 almost always implies the same fold) and an E-value. These are *structural* homologs — they may share no detectable sequence similarity.

Q: Which residues are buried vs exposed?
A: Solvent-accessible surface area (SASA) is the area in Å² traced out by the centre of a 1.4 Å probe sphere (a water molecule) rolled over the protein's van der Waals surface (Shrake–Rupley / Lee–Richards construction). Buried residues have near-zero SASA; fully exposed residues can exceed 200 Å². The total SASA scales roughly with the number of surface residues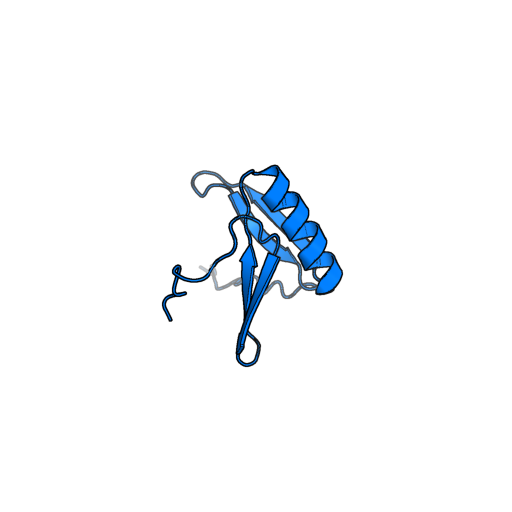.

Q: What are the backbone torsion angles?
A: φ (phi) and ψ (psi) are the two rotatable backbone dihedrals per residue: φ is the C(i-1)–N–Cα–C torsion, ψ is the N–Cα–C–N(i+1) torsion, both in degrees on (−180°, 180°]. α-helical residues cluster near (−60°, −45°); β-strand residues near (−120°, +130°). A Ramachandran plot is simply a scatter of (φ, ψ) for every residue.

Q: Are the domains correctly placed relative to each other?
A: Predicted aligned error is AlphaFold's pairwise confidence. Unlike pLDDT (per-residue), PAE is per-residue-pair and captures whether two parts of the structure are correctly placed relative to each other. Units are ångströms of expected positional error.

Q: What if only a Cα trace is available?
A: P-SEA three-state annotation labels each residue as helix, strand, or coil based purely on the geometry of the Cα trace. It serves as a fallback when the full backbone (and thus DSSP) is unavailable.

Q: What is the amino-acid chain?
A: This is the polypeptide sequence — one letter per residue, N-terminus first. Length ranges from a few dozen residues for small domains to over a thousand for large multi-domain proteins.

Q: What do the rendered images show?
A: The six renders are orthographic views along the three Cartesian axes in both directions. Representation (cartoon, sticks, or surface) and color scheme (sequence-rainbow or by-chain) vary across proteins so the training set covers all the common visualization conventions.

Q: What do the diagnostic plots show?
A: Plot images: a contact map (which residues are close in 3D, as an N×N binary image), a Ramachandran scatter (backbone torsion angles, revealing secondary-structure composition at a glance), and — for AlphaFold structures — a PAE heatmap (pairwise prediction confidence).

Q: How mobile is each atom in the crystal?
A: B-factor (Debye–Waller factor) reflects atomic displacement in the crystal lattice. It is an experimental observable (units Å²), not a prediction; low values mean the atom is pinned down, high values mean it moves or is heterogeneous across the crystal.

Q: Where is each backbone atom in 3D?
A: The mmCIF table is the protein's shape written out atom by atom. For each backbone N, Cα, C, and carbonyl O, it records an (x, y, z) coordinate triple in Å plus the residue type, chain letter, and residue number.